Protein AF-A0A2N7P5N8-F1 (afdb_monomer_lite)

Radius of gyration: 23.16 Å; chains: 1; bounding box: 78×59×56 Å

Sequence (168 aa):
MKNISNNVLGTIALLTSLFSVHTFANVQIIGSESELSHYIAEHYQQSTQFYEGNLAKTDALYINGGTASKDDVTLAKSYIVKGNTVVIDLRQVPGDDAKIELSQSLIGLGNEAPVIVTGMYQGENIINAIVADVRDENGDVIYNSEANLDSIKLSLAYALDRLGFGGK

Foldseek 3Di:
DDDDDDDPPPPPPPPPPPPPPPPAAEAEEAFDDDPLNVLVCVVLVHYYDHDDPDHDQLYEYEYEPLGHDPVRLVVLLVCLVVFGKYKYACQNPPDQVRQQVSCCSRPVGRDSARMWIWGDAPRDIDIDRAFFLDADPVRHGDPDPVSRVVSSSVVVVVVCVRRCHSND

Secondary structure (DSSP, 8-state):
-----------------------PPPEEEES---HHHHHHHHHHT--EEE--S---TT-EEEEETTT--HHHHHHHHHHHHTT-EEEEE-TTSSSHHHHHHHHHHHHSS----SEEEEEEETTEEEEEEE----B-TTSPBP--HHHHHHHHHHHHHHHHHHTTTT--

Structure (mmCIF, N/CA/C/O backbone):
data_AF-A0A2N7P5N8-F1
#
_entry.id   AF-A0A2N7P5N8-F1
#
loop_
_atom_site.group_PDB
_atom_site.id
_atom_site.type_symbol
_atom_site.label_atom_id
_atom_site.label_alt_id
_atom_site.label_comp_id
_atom_site.label_asym_id
_atom_site.label_entity_id
_atom_site.label_seq_id
_atom_site.pdbx_PDB_ins_code
_atom_site.Cartn_x
_atom_site.Cartn_y
_atom_site.Cartn_z
_atom_site.occupancy
_atom_site.B_iso_or_equiv
_atom_site.auth_seq_id
_atom_site.auth_comp_id
_atom_site.auth_asym_id
_atom_site.auth_atom_id
_atom_site.pdbx_PDB_model_num
ATOM 1 N N . MET A 1 1 ? -63.028 -43.165 36.806 1.00 41.59 1 MET A N 1
ATOM 2 C CA . MET A 1 1 ? -62.268 -43.808 35.710 1.00 41.59 1 MET A CA 1
ATOM 3 C C . MET A 1 1 ? -61.399 -42.753 35.037 1.00 41.59 1 MET A C 1
ATOM 5 O O . MET A 1 1 ? -61.886 -41.656 34.806 1.00 41.59 1 MET A O 1
ATOM 9 N N . LYS A 1 2 ? -60.113 -43.066 34.829 1.00 37.78 2 LYS A N 1
ATOM 10 C CA . LYS A 1 2 ? -59.082 -42.244 34.164 1.00 37.78 2 LYS A CA 1
ATOM 11 C C . LYS A 1 2 ? -59.415 -41.985 32.687 1.00 37.78 2 LYS A C 1
ATOM 13 O O . LYS A 1 2 ? -59.836 -42.924 32.022 1.00 37.78 2 LYS A O 1
ATOM 18 N N . ASN A 1 3 ? -59.066 -40.798 32.182 1.00 31.02 3 ASN A N 1
ATOM 19 C CA . ASN A 1 3 ? -58.360 -40.619 30.898 1.00 31.02 3 ASN A CA 1
ATOM 20 C C . ASN A 1 3 ? -57.771 -39.189 30.857 1.00 31.02 3 ASN A C 1
ATOM 22 O O . ASN A 1 3 ? -58.524 -38.225 30.827 1.00 31.02 3 ASN A O 1
ATOM 26 N N . ILE A 1 4 ? -56.531 -38.979 31.312 1.00 42.81 4 ILE A N 1
ATOM 27 C CA . ILE A 1 4 ? -55.286 -38.863 30.519 1.00 42.81 4 ILE A CA 1
ATOM 28 C C . ILE A 1 4 ? -55.364 -37.798 29.405 1.00 42.81 4 ILE A C 1
ATOM 30 O O . ILE A 1 4 ? -55.988 -38.009 28.375 1.00 42.81 4 ILE A O 1
ATOM 34 N N . SER A 1 5 ? -54.714 -36.671 29.729 1.00 45.84 5 SER A N 1
ATOM 35 C CA . SER A 1 5 ? -53.990 -35.660 28.936 1.00 45.84 5 SER A CA 1
ATOM 36 C C . SER A 1 5 ? -54.242 -35.514 27.431 1.00 45.84 5 SER A C 1
ATOM 38 O O . SER A 1 5 ? -54.277 -36.490 26.697 1.00 45.84 5 SER A O 1
ATOM 40 N N . ASN A 1 6 ? -54.165 -34.268 26.949 1.00 39.09 6 ASN A N 1
ATOM 41 C CA . ASN A 1 6 ? -53.011 -33.851 26.144 1.00 39.09 6 ASN A CA 1
ATOM 42 C C . ASN A 1 6 ? -52.902 -32.322 26.094 1.00 39.09 6 ASN A C 1
ATOM 44 O O . ASN A 1 6 ? -53.693 -31.629 25.461 1.00 39.09 6 ASN A O 1
ATOM 48 N N . ASN A 1 7 ? -51.876 -31.824 26.785 1.00 49.16 7 ASN A N 1
ATOM 49 C CA . ASN A 1 7 ? -51.307 -30.505 26.573 1.00 49.16 7 ASN A CA 1
ATOM 50 C C . ASN A 1 7 ? -50.787 -30.448 25.136 1.00 49.16 7 ASN A C 1
ATOM 52 O O . ASN A 1 7 ? -49.840 -31.158 24.807 1.00 49.16 7 ASN A O 1
ATOM 56 N N . VAL A 1 8 ? -51.359 -29.592 24.298 1.00 39.69 8 VAL A N 1
ATOM 57 C CA . VAL A 1 8 ? -50.684 -29.157 23.075 1.00 39.69 8 VAL A CA 1
ATOM 58 C C . VAL A 1 8 ? -50.198 -27.742 23.344 1.00 39.69 8 VAL A C 1
ATOM 60 O O . VAL A 1 8 ? -50.857 -26.757 23.021 1.00 39.69 8 VAL A O 1
ATOM 63 N N . LEU A 1 9 ? -49.051 -27.655 24.024 1.00 42.69 9 LEU A N 1
ATOM 64 C CA . LEU A 1 9 ? -48.225 -26.454 23.995 1.00 42.69 9 LEU A CA 1
ATOM 65 C C . LEU A 1 9 ? -47.811 -26.250 22.534 1.00 42.69 9 LEU A C 1
ATOM 67 O O . LEU A 1 9 ? -46.962 -26.974 22.013 1.00 42.69 9 LEU A O 1
ATOM 71 N N . GLY A 1 10 ? -48.451 -25.290 21.869 1.00 41.34 10 GLY A N 1
ATOM 72 C CA . GLY A 1 10 ? -48.053 -24.827 20.548 1.00 41.34 10 GLY A CA 1
ATOM 73 C C . GLY A 1 10 ? -46.618 -24.320 20.611 1.00 41.34 10 GLY A C 1
ATOM 74 O O . GLY A 1 10 ? -46.351 -23.230 21.109 1.00 41.34 10 GLY A O 1
ATOM 75 N N . THR A 1 11 ? -45.683 -25.143 20.148 1.00 48.69 11 THR A N 1
ATOM 76 C CA . THR A 1 11 ? -44.280 -24.764 20.007 1.00 48.69 11 THR A CA 1
ATOM 77 C C . THR A 1 11 ? -44.182 -23.873 18.775 1.00 48.69 11 THR A C 1
ATOM 79 O O . THR A 1 11 ? -44.187 -24.359 17.647 1.00 48.69 11 THR A O 1
ATOM 82 N N . ILE A 1 12 ? -44.158 -22.556 18.979 1.00 56.59 12 ILE A N 1
ATOM 83 C CA . ILE A 1 12 ? -43.809 -21.597 17.929 1.00 56.59 12 ILE A CA 1
ATOM 84 C C . ILE A 1 12 ? -42.305 -21.749 17.696 1.00 56.59 12 ILE A C 1
ATOM 86 O O . ILE A 1 12 ? -41.491 -21.251 18.472 1.00 56.59 12 ILE A O 1
ATOM 90 N N . ALA A 1 13 ? -41.930 -22.481 16.650 1.00 56.34 13 ALA A N 1
ATOM 91 C CA . ALA A 1 13 ? -40.563 -22.494 16.157 1.00 56.34 13 ALA A CA 1
ATOM 92 C C . ALA A 1 13 ? -40.278 -21.126 15.513 1.00 56.34 13 ALA A C 1
ATOM 94 O O . ALA A 1 13 ? -40.673 -20.875 14.375 1.00 56.34 13 ALA A O 1
ATOM 95 N N . LEU A 1 14 ? -39.632 -20.219 16.254 1.00 48.62 14 LEU A N 1
ATOM 96 C CA . LEU A 1 14 ? -39.027 -19.027 15.664 1.00 48.62 14 LEU A CA 1
ATOM 97 C C . LEU A 1 14 ? -37.865 -19.485 14.782 1.00 48.62 14 LEU A C 1
ATOM 99 O O . LEU A 1 14 ? -36.776 -19.791 15.262 1.00 48.62 14 LEU A O 1
ATOM 103 N N . LEU A 1 15 ? -38.120 -19.542 13.479 1.00 48.84 15 LEU A N 1
ATOM 104 C CA . LEU A 1 15 ? -37.095 -19.678 12.459 1.00 48.84 15 LEU A CA 1
ATOM 105 C C . LEU A 1 15 ? -36.334 -18.344 12.414 1.00 48.84 15 LEU A C 1
ATOM 107 O O . LEU A 1 15 ? -36.690 -17.437 11.667 1.00 48.84 15 LEU A O 1
ATOM 111 N N . THR A 1 16 ? -35.327 -18.175 13.272 1.00 55.47 16 THR A N 1
ATOM 112 C CA . THR A 1 16 ? -34.386 -17.061 13.142 1.00 55.47 16 THR A CA 1
ATOM 113 C C . THR A 1 16 ? -33.549 -17.334 11.901 1.00 55.47 16 THR A C 1
ATOM 115 O O . THR A 1 16 ? -32.553 -18.055 11.958 1.00 55.47 16 THR A O 1
ATOM 118 N N . SER A 1 17 ? -33.988 -16.812 10.758 1.00 52.34 17 SER A N 1
ATOM 119 C CA . SER A 1 17 ? -33.146 -16.670 9.579 1.00 52.34 17 SER A CA 1
ATOM 120 C C . SER A 1 17 ? -31.901 -15.902 10.009 1.00 52.34 17 SER A C 1
ATOM 122 O O . SER A 1 17 ? -31.977 -14.713 10.323 1.00 52.34 17 SER A O 1
ATOM 124 N N . LEU A 1 18 ? -30.773 -16.610 10.095 1.00 52.50 18 LEU A N 1
ATOM 125 C CA . LEU A 1 18 ? -29.448 -16.023 10.221 1.00 52.50 18 LEU A CA 1
ATOM 126 C C . LEU A 1 18 ? -29.236 -15.184 8.961 1.00 52.50 18 LEU A C 1
ATOM 128 O O . LEU A 1 18 ? -28.764 -15.679 7.944 1.00 52.50 18 LEU A O 1
ATOM 132 N N . PHE A 1 19 ? -29.657 -13.922 9.001 1.00 48.06 19 PHE A N 1
ATOM 133 C CA . PHE A 1 19 ? -29.132 -12.935 8.082 1.00 48.06 19 PHE A CA 1
ATOM 134 C C . PHE A 1 19 ? -27.662 -12.815 8.449 1.00 48.06 19 PHE A C 1
ATOM 136 O O . PHE A 1 19 ? -27.317 -12.219 9.470 1.00 48.06 19 PHE A O 1
ATOM 143 N N . SER A 1 20 ? -26.804 -13.462 7.665 1.00 49.91 20 SER A N 1
ATOM 144 C CA . SER A 1 20 ? -25.386 -13.152 7.628 1.00 49.91 20 SER A CA 1
ATOM 145 C C . SER A 1 20 ? -25.303 -11.648 7.397 1.00 49.91 20 SER A C 1
ATOM 147 O O . SER A 1 20 ? -25.598 -11.168 6.303 1.00 49.91 20 SER A O 1
ATOM 149 N N . VAL A 1 21 ? -25.015 -10.876 8.444 1.00 46.56 21 VAL A N 1
ATOM 150 C CA . VAL A 1 21 ? -24.713 -9.458 8.284 1.00 46.56 21 VAL A CA 1
ATOM 151 C C . VAL A 1 21 ? -23.367 -9.439 7.578 1.00 46.56 21 VAL A C 1
ATOM 153 O O . VAL A 1 21 ? -22.324 -9.533 8.218 1.00 46.56 21 VAL A O 1
ATOM 156 N N . HIS A 1 22 ? -23.391 -9.420 6.247 1.00 47.38 22 HIS A N 1
ATOM 157 C CA . HIS A 1 22 ? -22.217 -9.113 5.452 1.00 47.38 22 HIS A CA 1
ATOM 158 C C . HIS A 1 22 ? -21.896 -7.650 5.754 1.00 47.38 22 HIS A C 1
ATOM 160 O O . HIS A 1 22 ? -22.484 -6.738 5.178 1.00 47.38 22 HIS A O 1
ATOM 166 N N . THR A 1 23 ? -21.050 -7.407 6.755 1.00 56.09 23 THR A N 1
ATOM 167 C CA . THR A 1 23 ? -20.473 -6.082 6.953 1.00 56.09 23 THR A CA 1
ATOM 168 C C . THR A 1 23 ? -19.584 -5.828 5.744 1.00 56.09 23 THR A C 1
ATOM 170 O O . THR A 1 23 ? -18.517 -6.431 5.635 1.00 56.09 23 THR A O 1
ATOM 173 N N . PHE A 1 24 ? -20.064 -5.013 4.807 1.00 65.31 24 PHE A N 1
ATOM 174 C CA . PHE A 1 24 ? -19.276 -4.582 3.657 1.00 65.31 24 PHE A CA 1
ATOM 175 C C . PHE A 1 24 ? -18.046 -3.825 4.165 1.00 65.31 24 PHE A C 1
ATOM 177 O O . PHE A 1 24 ? -18.157 -2.954 5.029 1.00 65.31 24 PHE A O 1
ATOM 184 N N . ALA A 1 25 ? -16.878 -4.215 3.674 1.00 81.44 25 ALA A N 1
ATOM 185 C CA . ALA A 1 25 ? -15.601 -3.598 3.983 1.00 81.44 25 ALA A CA 1
ATOM 186 C C . ALA A 1 25 ? -15.322 -2.530 2.929 1.00 81.44 25 ALA A C 1
ATOM 188 O O . ALA A 1 25 ? -15.299 -2.845 1.752 1.00 81.44 25 ALA A O 1
ATOM 189 N N . ASN A 1 26 ? -15.074 -1.280 3.295 1.00 91.19 26 ASN A N 1
ATOM 190 C CA . ASN A 1 26 ? -14.711 -0.278 2.292 1.00 91.19 26 ASN A CA 1
ATOM 191 C C . ASN A 1 26 ? -13.202 -0.259 2.038 1.00 91.19 26 ASN A C 1
ATOM 193 O O . ASN A 1 26 ? -12.399 -0.542 2.930 1.00 91.19 26 ASN A O 1
ATOM 197 N N . VAL A 1 27 ? -12.818 0.146 0.827 1.00 95.62 27 VAL A N 1
ATOM 198 C CA . VAL A 1 27 ? -11.458 0.607 0.535 1.00 95.62 27 VAL A CA 1
ATOM 199 C C . VAL A 1 27 ? -11.458 2.125 0.679 1.00 95.62 27 VAL A C 1
ATOM 201 O O . VAL A 1 27 ? -11.992 2.837 -0.173 1.00 95.62 27 VAL A O 1
ATOM 204 N N . GLN A 1 28 ? -10.898 2.629 1.777 1.00 97.25 28 GLN A N 1
ATOM 205 C CA . GLN A 1 28 ? -10.800 4.067 2.019 1.00 97.25 28 GLN A CA 1
ATOM 206 C C . GLN A 1 28 ? -9.501 4.624 1.444 1.00 97.25 28 GLN A C 1
ATOM 208 O O . GLN A 1 28 ? -8.427 4.132 1.770 1.00 97.25 28 GLN A O 1
ATOM 213 N N . ILE A 1 29 ? -9.589 5.651 0.607 1.00 97.94 29 ILE A N 1
ATOM 214 C CA . ILE A 1 29 ? -8.464 6.183 -0.164 1.00 97.94 29 ILE A CA 1
ATOM 215 C C . ILE A 1 29 ? -7.936 7.473 0.453 1.00 97.94 29 ILE A C 1
ATOM 217 O O . ILE A 1 29 ? -8.687 8.403 0.746 1.00 97.94 29 ILE A O 1
ATOM 221 N N . ILE A 1 30 ? -6.615 7.535 0.572 1.00 97.12 30 ILE A N 1
ATOM 222 C CA . ILE A 1 30 ? -5.834 8.732 0.855 1.00 97.12 30 ILE A CA 1
ATOM 223 C C . ILE A 1 30 ? -4.908 9.012 -0.337 1.00 97.12 30 ILE A C 1
ATOM 225 O O . ILE A 1 30 ? -4.247 8.107 -0.855 1.00 97.12 30 ILE A O 1
ATOM 229 N N . GLY A 1 31 ? -4.837 10.277 -0.756 1.00 94.25 31 GLY A N 1
ATOM 230 C CA . GLY A 1 31 ? -4.222 10.666 -2.024 1.00 94.25 31 GLY A CA 1
ATOM 231 C C . GLY A 1 31 ? -5.195 10.457 -3.187 1.00 94.25 31 GLY A C 1
ATOM 232 O O . GLY A 1 31 ? -6.381 10.752 -3.065 1.00 94.25 31 GLY A O 1
ATOM 233 N N . SER A 1 32 ? -4.696 9.965 -4.319 1.00 94.75 32 SER A N 1
ATOM 234 C CA . SER A 1 32 ? -5.503 9.654 -5.505 1.00 94.75 32 SER A CA 1
ATOM 235 C C . SER A 1 32 ? -5.768 8.158 -5.674 1.00 94.75 32 SER A C 1
ATOM 237 O O . SER A 1 32 ? -4.980 7.312 -5.241 1.00 94.75 32 SER A O 1
ATOM 239 N N . GLU A 1 33 ? -6.872 7.836 -6.346 1.00 95.81 33 GLU A N 1
ATOM 240 C CA . GLU A 1 33 ? -7.143 6.486 -6.845 1.00 95.81 33 GLU A CA 1
ATOM 241 C C . GLU A 1 33 ? -6.055 6.014 -7.822 1.00 95.81 33 GLU A C 1
ATOM 243 O O . GLU A 1 33 ? -5.347 6.809 -8.445 1.00 95.81 33 GLU A O 1
ATOM 248 N N . SER A 1 34 ? -5.916 4.698 -7.954 1.00 95.50 34 SER A N 1
ATOM 249 C CA . SER A 1 34 ? -5.062 4.060 -8.953 1.00 95.50 34 SER A CA 1
ATOM 250 C C . SER A 1 34 ? -5.710 2.783 -9.485 1.00 95.50 34 SER A C 1
ATOM 252 O O . SER A 1 34 ? -6.727 2.307 -8.974 1.00 95.50 34 SER A O 1
ATOM 254 N N . GLU A 1 35 ? -5.073 2.158 -10.473 1.00 96.31 35 GLU A N 1
ATOM 255 C CA . GLU A 1 35 ? -5.486 0.846 -10.974 1.00 96.31 35 GLU A CA 1
ATOM 256 C C . GLU A 1 35 ? -5.527 -0.215 -9.864 1.00 96.31 35 GLU A C 1
ATOM 258 O O . GLU A 1 35 ? -6.311 -1.158 -9.953 1.00 96.31 35 GLU A O 1
ATOM 263 N N . LEU A 1 36 ? -4.718 -0.073 -8.806 1.00 97.12 36 LEU A N 1
ATOM 264 C CA . LEU A 1 36 ? -4.728 -1.000 -7.676 1.00 97.12 36 LEU A CA 1
ATOM 265 C C . LEU A 1 36 ? -5.894 -0.757 -6.721 1.00 97.12 36 LEU A C 1
ATOM 267 O O . LEU A 1 36 ? -6.477 -1.733 -6.256 1.00 97.12 36 LEU A O 1
ATOM 271 N N . SER A 1 37 ? -6.272 0.495 -6.438 1.00 96.44 37 SER A N 1
ATOM 272 C CA . SER A 1 37 ? -7.445 0.751 -5.587 1.00 96.44 37 SER A CA 1
ATOM 273 C C . SER A 1 37 ? -8.729 0.264 -6.257 1.00 96.44 37 SER A C 1
ATOM 275 O O . SER A 1 37 ? -9.556 -0.366 -5.598 1.00 96.44 37 SER A O 1
ATOM 277 N N . HIS A 1 38 ? -8.859 0.471 -7.573 1.00 96.25 38 HIS A N 1
ATOM 278 C CA . HIS A 1 38 ? -9.971 -0.077 -8.354 1.00 96.25 38 HIS A CA 1
ATOM 279 C C . HIS A 1 38 ? -9.946 -1.604 -8.383 1.00 96.25 38 HIS A C 1
ATOM 281 O O . HIS A 1 38 ? -10.964 -2.232 -8.108 1.00 96.25 38 HIS A O 1
ATOM 287 N N . TYR A 1 39 ? -8.777 -2.210 -8.616 1.00 96.88 39 TYR A N 1
ATOM 288 C CA . TYR A 1 39 ? -8.639 -3.663 -8.589 1.00 96.88 39 TYR A CA 1
ATOM 289 C C . TYR A 1 39 ? -9.069 -4.274 -7.250 1.00 96.88 39 TYR A C 1
ATOM 291 O O . TYR A 1 39 ? -9.801 -5.257 -7.252 1.00 96.88 39 TYR A O 1
ATOM 299 N N . ILE A 1 40 ? -8.646 -3.713 -6.108 1.00 96.38 40 ILE A N 1
ATOM 300 C CA . ILE A 1 40 ? -9.051 -4.226 -4.788 1.00 96.38 40 ILE A CA 1
ATOM 301 C C . ILE A 1 40 ? -10.577 -4.165 -4.655 1.00 96.38 40 ILE A C 1
ATOM 303 O O . ILE A 1 40 ? -11.207 -5.153 -4.281 1.00 96.38 40 ILE A O 1
ATOM 307 N N . ALA A 1 41 ? -11.178 -3.022 -4.978 1.00 94.75 41 ALA A N 1
ATOM 308 C CA . ALA A 1 41 ? -12.620 -2.839 -4.880 1.00 94.75 41 ALA A CA 1
ATOM 309 C C . ALA A 1 41 ? -13.395 -3.835 -5.759 1.00 94.75 41 ALA A C 1
ATOM 311 O O . ALA A 1 41 ? -14.303 -4.509 -5.274 1.00 94.75 41 ALA A O 1
ATOM 312 N N . GLU A 1 42 ? -12.983 -4.005 -7.016 1.00 95.31 42 GLU A N 1
ATOM 313 C CA . GLU A 1 42 ? -13.592 -4.961 -7.944 1.00 95.31 42 GLU A CA 1
ATOM 314 C C . GLU A 1 42 ? -13.398 -6.415 -7.492 1.00 95.31 42 GLU A C 1
ATOM 316 O O . GLU A 1 42 ? -14.365 -7.177 -7.434 1.00 95.31 42 GLU A O 1
ATOM 321 N N . HIS A 1 43 ? -12.170 -6.798 -7.127 1.00 94.81 43 HIS A N 1
ATOM 322 C CA . HIS A 1 43 ? -11.823 -8.168 -6.739 1.00 94.81 43 HIS A CA 1
ATOM 323 C C . HIS A 1 43 ? -12.612 -8.639 -5.512 1.00 94.81 43 HIS A C 1
ATOM 325 O O . HIS A 1 43 ? -13.041 -9.792 -5.452 1.00 94.81 43 HIS A O 1
ATOM 331 N N . TYR A 1 44 ? -12.821 -7.745 -4.543 1.00 93.81 44 TYR A N 1
ATOM 332 C CA . TYR A 1 44 ? -13.509 -8.054 -3.290 1.00 93.81 44 TYR A CA 1
ATOM 333 C C . TYR A 1 44 ? -14.982 -7.630 -3.266 1.00 93.81 44 TYR A C 1
ATOM 335 O O . TYR A 1 44 ? -15.633 -7.812 -2.238 1.00 93.81 44 TYR A O 1
ATOM 343 N N . GLN A 1 45 ? -15.516 -7.091 -4.370 1.00 92.81 45 GLN A N 1
ATOM 344 C CA . GLN A 1 45 ? -16.882 -6.552 -4.463 1.00 92.81 45 GLN A CA 1
ATOM 345 C C . GLN A 1 45 ? -17.185 -5.520 -3.364 1.00 92.81 45 GLN A C 1
ATOM 347 O O . GLN A 1 45 ? -18.234 -5.551 -2.719 1.00 92.81 45 GLN A O 1
ATOM 352 N N . GLN A 1 46 ? -16.231 -4.624 -3.132 1.00 91.31 46 GLN A N 1
ATOM 353 C CA . GLN A 1 46 ? -16.299 -3.561 -2.136 1.00 91.31 46 GLN A CA 1
ATOM 354 C C . GLN A 1 46 ? -16.368 -2.188 -2.811 1.00 91.31 46 GLN A C 1
ATOM 356 O O . GLN A 1 46 ? -15.958 -2.031 -3.959 1.00 91.31 46 GLN A O 1
ATOM 361 N N . SER A 1 47 ? -16.851 -1.172 -2.098 1.00 91.62 47 SER A N 1
ATOM 362 C CA . SER A 1 47 ? -16.811 0.219 -2.566 1.00 91.62 47 SER A CA 1
ATOM 363 C C . SER A 1 47 ? -15.471 0.893 -2.274 1.00 91.62 47 SER A C 1
ATOM 365 O O . SER A 1 47 ? -14.862 0.671 -1.222 1.00 91.62 47 SER A O 1
ATOM 367 N N . THR A 1 48 ? -15.051 1.775 -3.185 1.00 93.88 48 THR A N 1
ATOM 368 C CA . THR A 1 48 ? -14.045 2.800 -2.901 1.00 93.88 48 THR A CA 1
ATOM 369 C C . THR A 1 48 ? -14.713 4.062 -2.367 1.00 93.88 48 THR A C 1
ATOM 371 O O . THR A 1 48 ? -15.795 4.448 -2.811 1.00 93.88 48 THR A O 1
ATOM 374 N N . GLN A 1 49 ? -14.068 4.717 -1.407 1.00 95.00 49 GLN A N 1
ATOM 375 C CA . GLN A 1 49 ? -14.432 6.065 -0.973 1.00 95.00 49 GLN A CA 1
ATOM 376 C C . GLN A 1 49 ? -13.185 6.807 -0.504 1.00 95.00 49 GLN A C 1
ATOM 378 O O . GLN A 1 49 ? -12.245 6.183 -0.016 1.00 95.00 49 GLN A O 1
ATOM 383 N N . PHE A 1 50 ? -13.159 8.132 -0.618 1.00 96.56 50 PHE A N 1
ATOM 384 C CA . PHE A 1 50 ? -12.098 8.910 0.019 1.00 96.56 50 PHE A CA 1
ATOM 385 C C . PHE A 1 50 ? -12.229 8.839 1.541 1.00 96.56 50 PHE A C 1
ATOM 387 O O . PHE A 1 50 ? -13.322 8.688 2.079 1.00 96.56 50 PHE A O 1
ATOM 394 N N . TYR A 1 51 ? -11.102 8.911 2.240 1.00 96.50 51 TYR A N 1
ATOM 395 C CA . TYR A 1 51 ? -11.081 8.861 3.695 1.00 96.50 51 TYR A CA 1
ATOM 396 C C . TYR A 1 51 ? -11.760 10.099 4.310 1.00 96.50 51 TYR A C 1
ATOM 398 O O . TYR A 1 51 ? -11.330 11.229 4.083 1.00 96.50 51 TYR A O 1
ATOM 406 N N . GLU A 1 52 ? -12.777 9.881 5.150 1.00 91.50 52 GLU A N 1
ATOM 407 C CA . GLU A 1 52 ? -13.584 10.954 5.767 1.00 91.50 52 GLU A CA 1
ATOM 408 C C . GLU A 1 52 ? -13.361 11.114 7.285 1.00 91.50 52 GLU A C 1
ATOM 410 O O . GLU A 1 52 ? -14.109 11.814 7.965 1.00 91.50 52 GLU A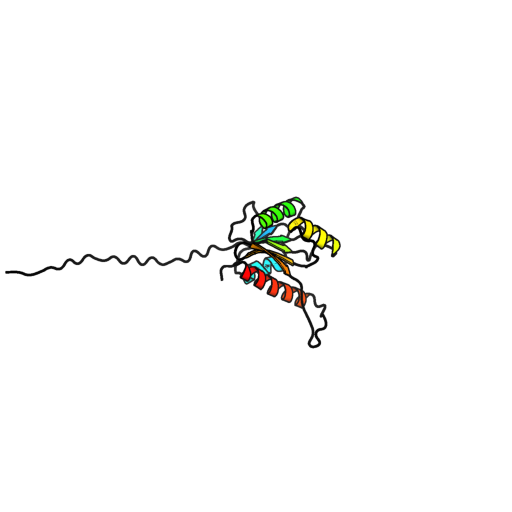 O 1
ATOM 415 N N . GLY A 1 53 ? -12.324 10.483 7.851 1.00 91.69 53 GLY A N 1
ATOM 416 C CA . GLY A 1 53 ? -11.946 10.677 9.261 1.00 91.69 53 GLY A CA 1
ATOM 417 C C . GLY A 1 53 ? -12.096 9.457 10.169 1.00 91.69 53 GLY A C 1
ATOM 418 O O . GLY A 1 53 ? -11.664 9.519 11.321 1.00 91.69 53 GLY A O 1
ATOM 419 N N . ASN A 1 54 ? -12.648 8.345 9.680 1.00 90.44 54 ASN A N 1
ATOM 420 C CA . ASN A 1 54 ? -12.757 7.107 10.448 1.00 90.44 54 ASN A CA 1
ATOM 421 C C . ASN A 1 54 ? -12.585 5.874 9.558 1.00 90.44 54 ASN A C 1
ATOM 423 O O . ASN A 1 54 ? -13.258 5.760 8.540 1.00 90.44 54 ASN A O 1
ATOM 427 N N . LEU A 1 55 ? -11.754 4.927 9.993 1.00 93.38 55 LEU A N 1
ATOM 428 C CA . LEU A 1 55 ? -11.544 3.642 9.329 1.00 93.38 55 LEU A CA 1
ATOM 429 C C . LEU A 1 55 ? -12.152 2.522 10.178 1.00 93.38 55 LEU A C 1
ATOM 431 O O . LEU A 1 55 ? -11.694 2.277 11.300 1.00 93.38 55 LEU A O 1
ATOM 435 N N . ALA A 1 56 ? -13.178 1.836 9.666 1.00 91.31 56 ALA A N 1
ATOM 436 C CA . ALA A 1 56 ? -13.736 0.694 10.379 1.00 91.31 56 ALA A CA 1
ATOM 437 C C . ALA A 1 56 ? -12.712 -0.450 10.443 1.00 91.31 56 ALA A C 1
ATOM 439 O O . ALA A 1 56 ? -11.823 -0.567 9.606 1.00 91.31 56 ALA A O 1
ATOM 440 N N . LYS A 1 57 ? -12.839 -1.339 11.435 1.00 86.50 57 LYS A N 1
ATOM 441 C CA . LYS A 1 57 ? -11.900 -2.464 11.607 1.00 86.50 57 LYS A CA 1
ATOM 442 C C . LYS A 1 57 ? -11.868 -3.408 10.396 1.00 86.50 57 LYS A C 1
ATOM 444 O O . LYS A 1 57 ? -10.854 -4.050 10.156 1.00 86.50 57 LYS A O 1
ATOM 449 N N . THR A 1 58 ? -12.986 -3.513 9.687 1.00 89.00 58 THR A N 1
ATOM 450 C CA . THR A 1 58 ? -13.147 -4.333 8.482 1.00 89.00 58 THR A CA 1
ATOM 451 C C . THR A 1 58 ? -12.669 -3.633 7.215 1.00 89.00 58 THR A C 1
ATOM 453 O O . THR A 1 58 ? -12.471 -4.308 6.213 1.00 89.00 58 THR A O 1
ATOM 456 N N . ASP A 1 59 ? -12.490 -2.311 7.246 1.00 93.81 59 ASP A N 1
ATOM 457 C CA . ASP A 1 59 ? -12.051 -1.536 6.089 1.00 93.81 59 ASP A CA 1
ATOM 458 C C . ASP A 1 59 ? -10.546 -1.709 5.852 1.00 93.81 59 ASP A C 1
ATOM 460 O O . ASP A 1 59 ? -9.767 -1.968 6.776 1.00 93.81 59 ASP A O 1
ATOM 464 N N . ALA A 1 60 ? -10.130 -1.491 4.607 1.00 96.75 60 ALA A N 1
ATOM 465 C CA . ALA A 1 60 ? -8.732 -1.297 4.256 1.00 96.75 60 ALA A CA 1
ATOM 466 C C . ALA A 1 60 ? -8.481 0.181 3.965 1.00 96.75 60 ALA A C 1
ATOM 468 O O . ALA A 1 60 ? -9.274 0.838 3.289 1.00 96.75 60 ALA A O 1
ATOM 469 N N . LEU A 1 61 ? -7.353 0.696 4.446 1.00 98.25 61 LEU A N 1
ATOM 470 C CA . LEU A 1 61 ? -6.851 1.996 4.028 1.00 98.25 61 LEU A CA 1
ATOM 471 C C . LEU A 1 61 ? -5.931 1.808 2.828 1.00 98.25 61 LEU A C 1
ATOM 473 O O . LEU A 1 61 ? -4.966 1.057 2.897 1.00 98.25 61 LEU A O 1
ATOM 477 N N . TYR A 1 62 ? -6.194 2.514 1.747 1.00 98.56 62 TYR A N 1
ATOM 478 C CA . TYR A 1 62 ? -5.325 2.598 0.590 1.00 98.56 62 TYR A CA 1
ATOM 479 C C . TYR A 1 62 ? -4.677 3.986 0.567 1.00 98.56 62 TYR A C 1
ATOM 481 O O . TYR A 1 62 ? -5.378 4.996 0.589 1.00 98.56 62 TYR A O 1
ATOM 489 N N . ILE A 1 63 ? -3.347 4.054 0.525 1.00 98.56 63 ILE A N 1
ATOM 490 C CA . ILE A 1 63 ? -2.597 5.306 0.384 1.00 98.56 63 ILE A CA 1
ATOM 491 C C . ILE A 1 63 ? -1.780 5.285 -0.906 1.00 98.56 63 ILE A C 1
ATOM 493 O O . ILE A 1 63 ? -0.924 4.423 -1.101 1.00 98.56 63 ILE A O 1
ATOM 497 N N . ASN A 1 64 ? -2.013 6.273 -1.770 1.00 98.12 64 ASN A N 1
ATOM 498 C CA . ASN A 1 64 ? -1.166 6.523 -2.932 1.00 98.12 64 ASN A CA 1
ATOM 499 C C . ASN A 1 64 ? 0.001 7.437 -2.535 1.00 98.12 64 ASN A C 1
ATOM 501 O O . ASN A 1 64 ? -0.158 8.651 -2.409 1.00 98.12 64 ASN A O 1
ATOM 505 N N . GLY A 1 65 ? 1.189 6.858 -2.373 1.00 97.19 65 GLY A N 1
ATOM 506 C CA . GLY A 1 65 ? 2.389 7.566 -1.931 1.00 97.19 65 GLY A CA 1
ATOM 507 C C . GLY A 1 65 ? 2.886 8.647 -2.895 1.00 97.19 65 GLY A C 1
ATOM 508 O O . GLY A 1 65 ? 3.567 9.570 -2.460 1.00 97.19 65 GLY A O 1
ATOM 509 N N . GLY A 1 66 ? 2.531 8.576 -4.183 1.00 96.38 66 GLY A N 1
ATOM 510 C CA . GLY A 1 66 ? 2.903 9.595 -5.172 1.00 96.38 66 GLY A CA 1
ATOM 511 C C . GLY A 1 66 ? 2.074 10.879 -5.079 1.00 96.38 66 GLY A C 1
ATOM 512 O O . GLY A 1 66 ? 2.477 11.911 -5.610 1.00 96.38 66 GLY A O 1
ATOM 513 N N . THR A 1 67 ? 0.921 10.827 -4.406 1.00 97.19 67 THR A N 1
ATOM 514 C CA . THR A 1 67 ? -0.026 11.955 -4.315 1.00 97.19 67 THR A CA 1
ATOM 515 C C . THR A 1 67 ? -0.433 12.317 -2.889 1.00 97.19 67 THR A C 1
ATOM 517 O O . THR A 1 67 ? -1.009 13.382 -2.678 1.00 97.19 67 THR A O 1
ATOM 520 N N . ALA A 1 68 ? -0.120 11.471 -1.907 1.00 96.56 68 ALA A N 1
ATOM 521 C CA . ALA A 1 68 ? -0.369 11.734 -0.499 1.00 96.56 68 ALA A CA 1
ATOM 522 C C . ALA A 1 68 ? 0.467 12.914 0.025 1.00 96.56 68 ALA A C 1
ATOM 524 O O . ALA A 1 68 ? 1.649 13.072 -0.287 1.00 96.56 68 ALA A O 1
ATOM 525 N N . SER A 1 69 ? -0.148 13.731 0.877 1.00 96.56 69 SER A N 1
ATOM 526 C CA . SE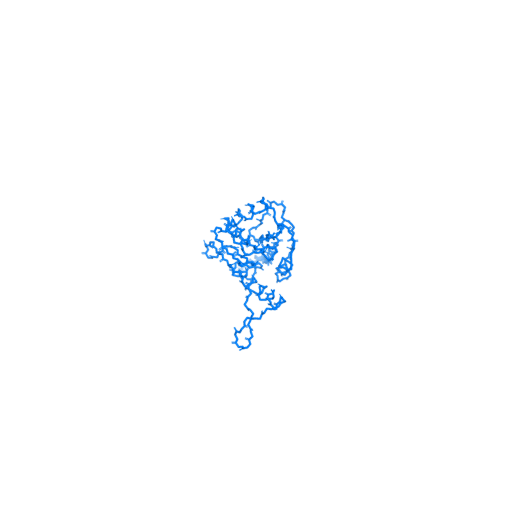R A 1 69 ? 0.538 14.779 1.632 1.00 96.56 69 SER A CA 1
ATOM 527 C C . SER A 1 69 ? 1.343 14.211 2.816 1.00 96.56 69 SER A C 1
ATOM 529 O O . SER A 1 69 ? 1.284 13.030 3.153 1.00 96.56 69 SER A O 1
ATOM 531 N N . LYS A 1 70 ? 2.101 15.061 3.517 1.00 95.62 70 LYS A N 1
ATOM 532 C CA . LYS A 1 70 ? 2.803 14.645 4.749 1.00 95.62 70 LYS A CA 1
ATOM 533 C C . LYS A 1 70 ? 1.843 14.289 5.891 1.00 95.62 70 LYS A C 1
ATOM 535 O O . LYS A 1 70 ? 2.141 13.397 6.691 1.00 95.62 70 LYS A O 1
ATOM 540 N N . ASP A 1 71 ? 0.702 14.969 5.962 1.00 96.81 71 ASP A N 1
ATOM 541 C CA . ASP A 1 71 ? -0.323 14.707 6.976 1.00 96.81 71 ASP A CA 1
ATOM 542 C C . ASP A 1 71 ? -1.006 13.363 6.704 1.00 96.81 71 ASP A C 1
ATOM 544 O O . ASP A 1 71 ? -1.183 12.562 7.621 1.00 96.81 71 ASP A O 1
ATOM 548 N N . ASP A 1 72 ? -1.261 13.061 5.431 1.00 97.31 72 ASP A N 1
ATOM 549 C CA . ASP A 1 72 ? -1.756 11.767 4.955 1.00 97.31 72 ASP A CA 1
ATOM 550 C C . ASP A 1 72 ? -0.826 10.609 5.330 1.00 97.31 72 ASP A C 1
ATOM 552 O O . ASP A 1 72 ? -1.266 9.577 5.839 1.00 97.31 72 ASP A O 1
ATOM 556 N N . VAL A 1 73 ? 0.483 10.792 5.141 1.00 96.94 73 VAL A N 1
ATOM 557 C CA . VAL A 1 73 ? 1.505 9.815 5.545 1.00 96.94 73 VAL A CA 1
ATOM 558 C C . VAL A 1 73 ? 1.491 9.599 7.061 1.00 96.94 73 VAL A C 1
ATOM 560 O O . VAL A 1 73 ? 1.542 8.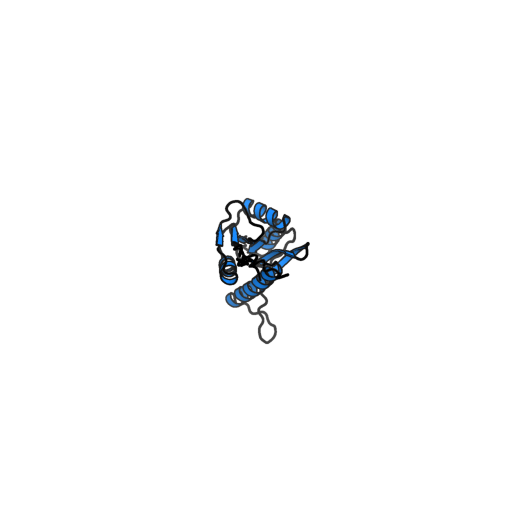462 7.536 1.00 96.94 73 VAL A O 1
ATOM 563 N N . THR A 1 74 ? 1.367 10.676 7.839 1.00 97.12 74 THR A N 1
ATOM 564 C CA . THR A 1 74 ? 1.276 10.605 9.307 1.00 97.12 74 THR A CA 1
ATOM 565 C C . THR A 1 74 ? 0.010 9.869 9.755 1.00 97.12 74 THR A C 1
ATOM 567 O O . THR A 1 74 ? 0.049 9.042 10.672 1.00 97.12 74 THR A O 1
ATOM 570 N N . LEU A 1 75 ? -1.110 10.124 9.082 1.00 97.25 75 LEU A N 1
ATOM 571 C CA . LEU A 1 75 ? -2.382 9.462 9.326 1.00 97.25 75 LEU A CA 1
ATOM 572 C C . LEU A 1 75 ? -2.310 7.964 9.006 1.00 97.25 75 LEU A C 1
ATOM 574 O O . LEU A 1 75 ? -2.666 7.148 9.860 1.00 97.25 75 LEU A O 1
ATOM 578 N N . ALA A 1 76 ? -1.800 7.595 7.829 1.00 97.81 76 ALA A N 1
ATOM 579 C CA . ALA A 1 76 ? -1.622 6.201 7.432 1.00 97.81 76 ALA A CA 1
ATOM 580 C C . ALA A 1 76 ? -0.722 5.450 8.420 1.00 97.81 76 ALA A C 1
ATOM 582 O O . ALA A 1 76 ? -1.096 4.379 8.897 1.00 97.81 76 ALA A O 1
ATOM 583 N N . LYS A 1 77 ? 0.394 6.057 8.846 1.00 97.88 77 LYS A N 1
ATOM 584 C CA . LYS A 1 77 ? 1.255 5.511 9.906 1.00 97.88 77 LYS A CA 1
ATOM 585 C C . LYS A 1 77 ? 0.489 5.210 11.193 1.00 97.88 77 LYS A C 1
ATOM 587 O O . LYS A 1 77 ? 0.716 4.174 11.815 1.00 97.88 77 LYS A O 1
ATOM 592 N N . SER A 1 78 ? -0.436 6.081 11.598 1.00 97.12 78 SER A N 1
ATOM 593 C CA . SER A 1 78 ? -1.245 5.844 12.799 1.00 97.12 78 SER A CA 1
ATOM 594 C C . SER A 1 78 ? -2.124 4.592 12.680 1.00 97.12 78 SER A C 1
ATOM 596 O O . SER A 1 78 ? -2.307 3.884 13.669 1.00 97.12 78 SER A O 1
ATOM 598 N N . TYR A 1 79 ? -2.631 4.291 11.481 1.00 97.50 79 TYR A N 1
ATOM 599 C CA . TYR A 1 79 ? -3.428 3.095 11.206 1.00 97.50 79 TYR A CA 1
ATOM 600 C C . TYR A 1 79 ? -2.570 1.833 11.098 1.00 97.50 79 TYR A C 1
ATOM 602 O O . TYR A 1 79 ? -2.961 0.794 11.627 1.00 97.50 79 TYR A O 1
ATOM 610 N N . ILE A 1 80 ? -1.364 1.945 10.536 1.00 97.00 80 ILE A N 1
ATOM 611 C CA . ILE A 1 80 ? -0.365 0.867 10.543 1.00 97.00 80 ILE A CA 1
ATOM 612 C C . ILE A 1 80 ? -0.041 0.463 11.990 1.00 97.00 80 ILE A C 1
ATOM 614 O O . ILE A 1 80 ? -0.116 -0.711 12.341 1.00 97.00 80 ILE A O 1
ATOM 618 N N . VAL A 1 81 ? 0.241 1.433 12.870 1.00 95.88 81 VAL A N 1
ATOM 619 C CA . VAL A 1 81 ? 0.555 1.171 14.291 1.00 95.88 81 VAL A CA 1
ATOM 620 C C . VAL A 1 81 ? -0.618 0.523 15.037 1.00 95.88 81 VAL A C 1
ATOM 622 O O . VAL A 1 81 ? -0.401 -0.314 15.913 1.00 95.88 81 VAL A O 1
ATOM 625 N N . LYS A 1 82 ? -1.861 0.875 14.687 1.00 95.19 82 LYS A N 1
ATOM 626 C CA . LYS A 1 82 ? -3.081 0.274 15.256 1.00 95.19 82 LYS A CA 1
ATOM 627 C C . LYS A 1 82 ? -3.371 -1.140 14.734 1.00 95.19 82 LYS A C 1
ATOM 629 O O . LYS A 1 82 ? -4.285 -1.784 15.244 1.00 95.19 82 LYS A O 1
ATOM 634 N N . GLY A 1 83 ? -2.613 -1.619 13.746 1.00 95.56 83 GLY A N 1
ATOM 635 C CA . GLY A 1 83 ? -2.800 -2.929 13.126 1.00 95.56 83 GLY A CA 1
ATOM 636 C C . GLY A 1 83 ? -3.967 -2.995 12.142 1.00 95.56 83 GLY A C 1
ATOM 637 O O . GLY A 1 83 ? -4.484 -4.076 11.860 1.00 95.56 83 GLY A O 1
ATOM 638 N N . ASN A 1 84 ? -4.409 -1.851 11.618 1.00 96.19 84 ASN A N 1
ATOM 639 C CA . ASN A 1 84 ? -5.364 -1.833 10.517 1.00 96.19 84 ASN A CA 1
ATOM 640 C C . ASN A 1 84 ? -4.707 -2.344 9.227 1.00 96.19 84 ASN A C 1
ATOM 642 O O . ASN A 1 84 ? -3.494 -2.228 9.037 1.00 96.19 84 ASN A O 1
ATOM 646 N N . THR A 1 85 ? -5.530 -2.869 8.320 1.00 97.38 85 THR A N 1
ATOM 647 C CA . THR A 1 85 ? -5.080 -3.214 6.972 1.00 97.38 85 THR A CA 1
ATOM 648 C C . THR A 1 85 ? -4.779 -1.934 6.200 1.00 97.38 85 THR A C 1
ATOM 650 O O . THR A 1 85 ? -5.678 -1.119 5.983 1.00 97.38 85 THR A O 1
ATOM 653 N N . VAL A 1 86 ? -3.523 -1.750 5.791 1.00 98.31 86 VAL A N 1
ATOM 654 C CA . VAL A 1 86 ? -3.084 -0.593 5.000 1.00 98.31 86 VAL A CA 1
ATOM 655 C C . VAL A 1 86 ? -2.341 -1.072 3.760 1.00 98.31 86 VAL A C 1
ATOM 657 O O . VAL A 1 86 ? -1.370 -1.818 3.863 1.00 98.31 86 VAL A O 1
ATOM 660 N N . VAL A 1 87 ? -2.793 -0.634 2.589 1.00 98.62 87 VAL A N 1
ATOM 661 C CA . VAL A 1 87 ? -2.137 -0.828 1.295 1.00 98.62 87 VAL A CA 1
ATOM 662 C C . VAL A 1 87 ? -1.439 0.472 0.922 1.00 98.62 87 VAL A C 1
ATOM 664 O O . VAL A 1 87 ? -2.077 1.511 0.781 1.00 98.62 87 VAL A O 1
ATOM 667 N N . ILE A 1 88 ? -0.125 0.407 0.763 1.00 98.62 88 ILE A N 1
ATOM 668 C CA . ILE A 1 88 ? 0.745 1.526 0.421 1.00 98.62 88 ILE A CA 1
ATOM 669 C C . ILE A 1 88 ? 1.180 1.336 -1.032 1.00 98.62 88 ILE A C 1
ATOM 671 O O . ILE A 1 88 ? 1.986 0.451 -1.319 1.00 98.62 88 ILE A O 1
ATOM 675 N N . ASP A 1 89 ? 0.646 2.145 -1.947 1.00 98.19 89 ASP A N 1
ATOM 676 C CA . ASP A 1 89 ? 1.059 2.157 -3.354 1.00 98.19 89 ASP A CA 1
ATOM 677 C C . ASP A 1 89 ? 2.191 3.171 -3.554 1.00 98.19 89 ASP A C 1
ATOM 679 O O . ASP A 1 89 ? 1.999 4.383 -3.429 1.00 98.19 89 ASP A O 1
ATOM 683 N N . LEU A 1 90 ? 3.383 2.664 -3.860 1.00 97.88 90 LEU A N 1
ATOM 684 C CA . LEU A 1 90 ? 4.598 3.438 -4.103 1.00 97.88 90 LEU A CA 1
ATOM 685 C C . LEU A 1 90 ? 4.938 3.532 -5.598 1.00 97.88 90 LEU A C 1
ATOM 687 O O . LEU A 1 90 ? 5.962 4.112 -5.957 1.00 97.88 90 LEU A O 1
ATOM 691 N N . ARG A 1 91 ? 4.101 2.998 -6.500 1.00 96.25 91 ARG A N 1
ATOM 692 C CA . ARG A 1 91 ? 4.385 2.959 -7.949 1.00 96.25 91 ARG A CA 1
ATOM 693 C C . ARG A 1 91 ? 4.530 4.345 -8.573 1.00 96.25 91 ARG A C 1
ATOM 695 O O . ARG A 1 91 ? 5.271 4.498 -9.538 1.00 96.25 91 ARG A O 1
ATOM 702 N N . GLN A 1 92 ? 3.835 5.343 -8.027 1.00 96.00 92 GLN A N 1
ATOM 703 C CA . GLN A 1 92 ? 3.885 6.735 -8.490 1.00 96.00 92 GLN A CA 1
ATOM 704 C C . GLN A 1 92 ? 4.934 7.586 -7.750 1.00 96.00 92 GLN A C 1
ATOM 706 O O . GLN A 1 92 ? 5.058 8.779 -8.020 1.00 96.00 92 GLN A O 1
ATOM 711 N N . VAL A 1 93 ? 5.701 6.997 -6.827 1.00 97.06 93 VAL A N 1
ATOM 712 C CA . VAL A 1 93 ? 6.800 7.680 -6.133 1.00 97.06 93 VAL A CA 1
ATOM 713 C C . VAL A 1 93 ? 8.051 7.641 -7.023 1.00 97.06 93 VAL A C 1
ATOM 715 O O . VAL A 1 93 ? 8.461 6.557 -7.453 1.00 97.06 93 VAL A O 1
ATOM 718 N N . PRO A 1 94 ? 8.667 8.797 -7.336 1.00 93.62 94 PRO A N 1
ATOM 719 C CA . PRO A 1 94 ? 9.748 8.862 -8.311 1.00 93.62 94 PRO A CA 1
ATOM 720 C C . PRO A 1 94 ? 11.087 8.393 -7.726 1.00 93.62 94 PRO A C 1
ATOM 722 O O . PRO A 1 94 ? 11.699 9.087 -6.919 1.00 93.62 94 PRO A O 1
ATOM 725 N N . GLY A 1 95 ? 11.580 7.256 -8.220 1.00 95.31 95 GLY A N 1
ATOM 726 C CA . GLY A 1 95 ? 12.901 6.719 -7.880 1.00 95.31 95 GLY A CA 1
ATOM 727 C C . GLY A 1 95 ? 12.928 5.912 -6.581 1.00 95.31 95 GLY A C 1
ATOM 728 O O . GLY A 1 95 ? 12.068 6.057 -5.714 1.00 95.31 95 GLY A O 1
ATOM 729 N N . ASP A 1 96 ? 13.919 5.031 -6.462 1.00 96.44 96 ASP A N 1
ATOM 730 C CA . ASP A 1 96 ? 13.963 4.053 -5.371 1.00 96.44 96 ASP A CA 1
ATOM 731 C C . ASP A 1 96 ? 14.331 4.691 -4.025 1.00 96.44 96 ASP A C 1
ATOM 733 O O . ASP A 1 96 ? 13.714 4.352 -3.020 1.00 96.44 96 ASP A O 1
ATOM 737 N N . ASP A 1 97 ? 15.208 5.701 -4.003 1.00 97.75 97 ASP A N 1
ATOM 738 C CA . ASP A 1 97 ? 15.539 6.447 -2.778 1.00 97.75 97 ASP A CA 1
ATOM 739 C C . ASP A 1 97 ? 14.292 7.083 -2.143 1.00 97.75 97 ASP A C 1
ATOM 741 O O . ASP A 1 97 ? 14.058 6.950 -0.943 1.00 97.75 97 ASP A O 1
ATOM 745 N N . ALA A 1 98 ? 13.427 7.704 -2.953 1.00 97.56 98 ALA A N 1
ATOM 746 C CA . ALA A 1 98 ? 12.192 8.313 -2.463 1.00 97.56 98 ALA A CA 1
ATOM 747 C C . ALA A 1 98 ? 11.193 7.262 -1.943 1.00 97.56 98 ALA A C 1
ATOM 749 O O . ALA A 1 98 ? 10.497 7.505 -0.954 1.00 97.56 98 ALA A O 1
ATOM 750 N N . LYS A 1 99 ? 11.133 6.075 -2.566 1.00 98.00 99 LYS A N 1
ATOM 751 C CA . LYS A 1 99 ? 10.325 4.951 -2.058 1.00 98.00 99 LYS A CA 1
ATOM 752 C C . LYS A 1 99 ? 10.865 4.433 -0.731 1.00 98.00 99 LYS A C 1
ATOM 754 O O . LYS A 1 99 ? 10.079 4.185 0.182 1.00 98.00 99 LYS A O 1
ATOM 759 N N . ILE A 1 100 ? 12.185 4.297 -0.610 1.00 98.25 100 ILE A N 1
ATOM 760 C CA . ILE A 1 100 ? 12.863 3.862 0.614 1.00 98.25 100 ILE A CA 1
ATOM 761 C C . ILE A 1 100 ? 12.604 4.865 1.742 1.00 98.25 100 ILE A C 1
ATOM 763 O O . ILE A 1 100 ? 12.220 4.461 2.836 1.00 98.25 100 ILE A O 1
ATOM 767 N N . GLU A 1 101 ? 12.739 6.167 1.487 1.00 97.81 101 GLU A N 1
ATOM 768 C CA . GLU A 1 101 ? 12.447 7.210 2.475 1.00 97.81 101 GLU A CA 1
ATOM 769 C C . GLU A 1 101 ? 10.977 7.188 2.920 1.00 97.81 101 GLU A C 1
ATOM 771 O O . GLU A 1 101 ? 10.680 7.211 4.121 1.00 97.81 101 GLU A O 1
ATOM 776 N N . LEU A 1 102 ? 10.043 7.104 1.966 1.00 97.81 102 LEU A N 1
ATOM 777 C CA . LEU A 1 102 ? 8.616 7.105 2.270 1.00 97.81 102 LEU A CA 1
ATOM 778 C C . LEU A 1 102 ? 8.193 5.838 3.027 1.00 97.81 102 LEU A C 1
ATOM 780 O O . LEU A 1 102 ? 7.522 5.940 4.057 1.00 97.81 102 LEU A O 1
ATOM 784 N N . SER A 1 103 ? 8.618 4.656 2.580 1.00 97.88 103 SER A N 1
ATOM 785 C CA . SER A 1 103 ? 8.352 3.392 3.281 1.00 97.88 103 SER A CA 1
ATOM 786 C C . SER A 1 103 ? 8.970 3.389 4.681 1.00 97.88 103 SER A C 1
ATOM 788 O O . SER A 1 103 ? 8.266 3.106 5.652 1.00 97.88 103 SER A O 1
ATOM 790 N N . GLN A 1 104 ? 10.218 3.838 4.841 1.00 97.50 104 GLN A N 1
ATOM 791 C CA . GLN A 1 104 ? 10.860 3.987 6.149 1.00 97.50 104 GLN A CA 1
ATOM 792 C C . GLN A 1 104 ? 10.046 4.900 7.080 1.00 97.50 104 GLN A C 1
ATOM 794 O O . GLN A 1 104 ? 9.928 4.620 8.276 1.00 97.50 104 GLN A O 1
ATOM 799 N N . SER A 1 105 ? 9.445 5.969 6.551 1.00 96.50 105 SER A N 1
ATOM 800 C CA . SER A 1 105 ? 8.609 6.879 7.341 1.00 96.50 105 SER A CA 1
ATOM 801 C C . SER A 1 105 ? 7.292 6.238 7.815 1.00 96.50 105 SER A C 1
ATOM 803 O O . SER A 1 105 ? 6.892 6.460 8.968 1.00 96.50 105 SER A O 1
ATOM 805 N N . LEU A 1 106 ? 6.665 5.417 6.961 1.00 96.94 106 LEU A N 1
ATOM 806 C CA . LEU A 1 106 ? 5.369 4.764 7.177 1.00 96.94 106 LEU A CA 1
ATOM 807 C C . LEU A 1 106 ? 5.477 3.526 8.069 1.00 96.94 106 LEU A C 1
ATOM 809 O O . LEU A 1 106 ? 4.754 3.412 9.056 1.00 96.94 106 LEU A O 1
ATOM 813 N N . ILE A 1 107 ? 6.385 2.612 7.724 1.00 96.25 107 ILE A N 1
ATOM 814 C CA . ILE A 1 107 ? 6.474 1.269 8.315 1.00 96.25 107 ILE A CA 1
ATOM 815 C C . ILE A 1 107 ? 7.739 1.048 9.150 1.00 96.25 107 ILE A C 1
ATOM 817 O O . ILE A 1 107 ? 7.897 -0.008 9.754 1.00 96.25 107 ILE A O 1
ATOM 821 N N . GLY A 1 108 ? 8.651 2.023 9.206 1.00 94.94 108 GLY A N 1
ATOM 822 C CA . GLY A 1 108 ? 9.905 1.895 9.955 1.00 94.94 108 GLY A CA 1
ATOM 823 C C . GLY A 1 108 ? 10.958 1.009 9.282 1.00 94.94 108 GLY A C 1
ATOM 824 O O . GLY A 1 108 ? 12.021 0.809 9.869 1.00 94.94 108 GLY A O 1
ATOM 825 N N . LEU A 1 109 ? 10.687 0.517 8.070 1.00 92.88 109 LEU A N 1
ATOM 826 C CA . LEU A 1 109 ? 11.605 -0.257 7.238 1.00 92.88 109 LEU A CA 1
ATOM 827 C C . LEU A 1 109 ? 11.665 0.376 5.844 1.00 92.88 109 LEU A C 1
ATOM 829 O O . LEU A 1 109 ? 10.637 0.503 5.181 1.00 92.88 109 LEU A O 1
ATOM 833 N N . GLY A 1 110 ? 12.857 0.774 5.415 1.00 94.56 110 GLY A N 1
ATOM 834 C CA . GLY A 1 110 ? 13.109 1.289 4.077 1.00 94.56 110 GLY A CA 1
ATOM 835 C C . GLY A 1 110 ? 13.101 0.159 3.055 1.00 94.56 110 GLY A C 1
ATOM 836 O O . GLY A 1 110 ? 13.831 -0.820 3.203 1.00 94.56 110 GLY A O 1
ATOM 837 N N . ASN A 1 111 ? 12.246 0.277 2.045 1.00 93.31 111 ASN A N 1
ATOM 838 C CA . ASN A 1 111 ? 12.056 -0.728 1.010 1.00 93.31 111 ASN A CA 1
ATOM 839 C C . ASN A 1 111 ? 11.577 -0.079 -0.302 1.00 93.31 111 ASN A C 1
ATOM 841 O O . ASN A 1 111 ? 10.693 0.778 -0.280 1.00 93.31 111 ASN A O 1
ATOM 845 N N . GLU A 1 112 ? 12.131 -0.495 -1.442 1.00 95.62 112 GLU A N 1
ATOM 846 C CA . GLU A 1 112 ? 11.751 0.029 -2.762 1.00 95.62 112 GLU A CA 1
ATOM 847 C C . GLU A 1 112 ? 10.592 -0.711 -3.461 1.00 95.62 112 GLU A C 1
ATOM 849 O O . GLU A 1 112 ? 10.296 -0.425 -4.628 1.00 95.62 112 GLU A O 1
ATOM 854 N N . ALA A 1 113 ? 9.922 -1.659 -2.792 1.00 96.31 113 ALA A N 1
ATOM 855 C CA . ALA A 1 113 ? 8.835 -2.420 -3.400 1.00 96.31 113 ALA A CA 1
ATOM 856 C C . ALA A 1 113 ? 7.714 -1.496 -3.900 1.00 96.31 113 ALA A C 1
ATOM 858 O O . ALA A 1 113 ? 7.341 -0.537 -3.222 1.00 96.31 113 ALA A O 1
ATOM 859 N N . PRO A 1 114 ? 7.130 -1.789 -5.076 1.00 96.50 114 PRO A N 1
ATOM 860 C CA . PRO A 1 114 ? 6.086 -0.956 -5.659 1.00 96.50 114 PRO A CA 1
ATOM 861 C C . PRO A 1 114 ? 4.827 -0.887 -4.793 1.00 96.50 114 PRO A C 1
ATOM 863 O O . PRO A 1 114 ? 4.126 0.120 -4.834 1.00 96.50 114 PRO A O 1
ATOM 866 N N . VAL A 1 115 ? 4.524 -1.938 -4.028 1.00 98.25 115 VAL A N 1
ATOM 867 C CA . VAL A 1 115 ? 3.370 -1.978 -3.128 1.00 98.25 115 VAL A CA 1
ATOM 868 C C . VAL A 1 115 ? 3.772 -2.636 -1.817 1.00 98.25 115 VAL A C 1
ATOM 870 O O . VAL A 1 115 ? 4.479 -3.643 -1.807 1.00 98.25 115 VAL A O 1
ATOM 873 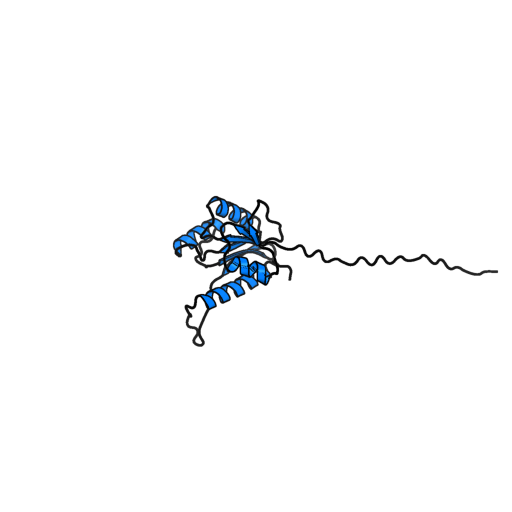N N . ILE A 1 116 ? 3.289 -2.095 -0.704 1.00 98.44 116 ILE A N 1
ATOM 874 C CA . ILE A 1 116 ? 3.457 -2.680 0.626 1.00 98.44 116 ILE A CA 1
ATOM 875 C C . ILE A 1 116 ? 2.078 -2.859 1.258 1.00 98.44 116 ILE A C 1
ATOM 877 O O . ILE A 1 116 ? 1.248 -1.958 1.200 1.00 98.44 116 ILE A O 1
ATOM 881 N N . VAL A 1 117 ? 1.827 -4.008 1.882 1.00 98.25 117 VAL A N 1
ATOM 882 C CA . VAL A 1 117 ? 0.585 -4.277 2.620 1.00 98.25 117 VAL A CA 1
ATOM 883 C C . VAL A 1 117 ? 0.909 -4.572 4.074 1.00 98.25 117 VAL A C 1
ATOM 885 O O . VAL A 1 117 ? 1.673 -5.494 4.366 1.00 98.25 117 VAL A O 1
ATOM 888 N N . THR A 1 118 ? 0.301 -3.827 4.991 1.00 98.06 118 THR A N 1
ATOM 889 C CA . THR A 1 118 ? 0.407 -4.061 6.433 1.00 98.06 118 THR A CA 1
ATOM 890 C C . THR A 1 118 ? -0.924 -4.503 7.014 1.00 98.06 118 THR A C 1
ATOM 892 O O . THR A 1 118 ? -1.975 -4.144 6.490 1.00 98.06 118 THR A O 1
ATOM 895 N N . GLY A 1 119 ? -0.890 -5.224 8.128 1.00 96.94 119 GLY A N 1
ATOM 896 C CA . GLY A 1 119 ? -2.083 -5.569 8.897 1.00 96.94 119 GLY A CA 1
ATOM 897 C C . GLY A 1 119 ? -1.779 -6.595 9.980 1.00 96.94 119 GLY A C 1
ATOM 898 O O . GLY A 1 119 ? -0.627 -6.989 10.166 1.00 96.94 119 GLY A O 1
ATOM 899 N N . MET A 1 120 ? -2.818 -7.044 10.681 1.00 95.62 120 MET A N 1
ATOM 900 C CA . MET A 1 120 ? -2.700 -8.059 11.729 1.00 95.62 120 MET A CA 1
ATOM 901 C C . MET A 1 120 ? -2.877 -9.471 11.168 1.00 95.62 120 MET A C 1
ATOM 903 O O . MET A 1 120 ? -3.898 -9.782 10.561 1.00 95.62 120 MET A O 1
ATOM 907 N N . TYR A 1 121 ? -1.927 -10.358 11.454 1.00 94.00 121 TYR A N 1
ATOM 908 C CA . TYR A 1 121 ? -2.022 -11.787 11.172 1.00 94.00 121 TYR A CA 1
ATOM 909 C C . TYR A 1 121 ? -1.637 -12.580 12.418 1.00 94.00 121 TYR A C 1
ATOM 911 O O . TYR A 1 121 ? -0.565 -12.383 12.978 1.00 94.00 121 TYR A O 1
ATOM 919 N N . GLN A 1 122 ? -2.534 -13.453 12.886 1.00 93.06 122 GLN A N 1
ATOM 920 C CA . GLN A 1 122 ? -2.319 -14.293 14.078 1.00 93.06 122 GLN A CA 1
ATOM 921 C C . GLN A 1 122 ? -1.892 -13.525 15.349 1.00 93.06 122 GLN A C 1
ATOM 923 O O . GLN A 1 122 ? -1.207 -14.063 16.210 1.00 93.06 122 GLN A O 1
ATOM 928 N N . GLY A 1 123 ? -2.342 -12.275 15.498 1.00 93.25 123 GLY A N 1
ATOM 929 C CA . GLY A 1 123 ? -2.019 -11.440 16.661 1.00 93.25 123 GLY A CA 1
ATOM 930 C C . GLY A 1 123 ? -0.740 -10.612 16.516 1.00 93.25 123 GLY A C 1
ATOM 931 O O . GLY A 1 123 ? -0.416 -9.864 17.435 1.00 93.25 123 GLY A O 1
ATOM 932 N N . GLU A 1 124 ? -0.067 -10.680 15.368 1.00 94.38 124 GLU A N 1
ATOM 933 C CA . GLU A 1 124 ? 1.139 -9.906 15.080 1.00 94.38 124 GLU A CA 1
ATOM 934 C C . GLU A 1 124 ? 0.921 -8.942 13.911 1.00 94.38 124 GLU A C 1
ATOM 936 O O . GLU A 1 124 ? 0.213 -9.249 12.950 1.00 94.38 124 GLU A O 1
ATOM 941 N N . ASN A 1 125 ? 1.561 -7.774 13.986 1.00 93.62 125 ASN A N 1
ATOM 942 C CA . ASN A 1 125 ? 1.640 -6.857 12.856 1.00 93.62 125 ASN A CA 1
ATOM 943 C C . ASN A 1 125 ? 2.621 -7.414 11.827 1.00 93.62 125 ASN A C 1
ATOM 945 O O . ASN A 1 125 ? 3.796 -7.621 12.129 1.00 93.62 125 ASN A O 1
ATOM 949 N N . ILE A 1 126 ? 2.144 -7.604 10.603 1.00 96.12 126 ILE A N 1
ATOM 950 C CA . ILE A 1 126 ? 2.950 -8.075 9.483 1.00 96.12 126 ILE A CA 1
ATOM 951 C C . ILE A 1 126 ? 3.087 -6.995 8.415 1.00 96.12 126 ILE A C 1
ATOM 953 O O . ILE A 1 126 ? 2.201 -6.161 8.225 1.00 96.12 126 ILE A O 1
ATOM 957 N N . ILE A 1 127 ? 4.204 -7.045 7.694 1.00 97.19 127 ILE A N 1
ATOM 958 C CA . ILE A 1 127 ? 4.512 -6.190 6.550 1.00 97.19 127 ILE A CA 1
ATOM 959 C C . ILE A 1 127 ? 4.795 -7.116 5.367 1.00 97.19 127 ILE A C 1
ATOM 961 O O . ILE A 1 127 ? 5.661 -7.985 5.452 1.00 97.19 127 ILE A O 1
ATOM 965 N N . ASN A 1 128 ? 4.069 -6.940 4.267 1.00 96.50 128 ASN A N 1
ATOM 966 C CA . ASN A 1 128 ? 4.297 -7.648 3.012 1.00 96.50 128 ASN A CA 1
ATOM 967 C C . ASN A 1 128 ? 4.782 -6.661 1.961 1.00 96.50 128 ASN A C 1
ATOM 969 O O . ASN A 1 128 ? 4.015 -5.803 1.534 1.00 96.50 128 ASN A O 1
ATOM 973 N N . ALA A 1 129 ? 6.027 -6.810 1.526 1.00 96.88 129 ALA A N 1
ATOM 974 C CA . ALA A 1 129 ? 6.514 -6.152 0.325 1.00 96.88 129 ALA A CA 1
ATOM 975 C C . ALA A 1 129 ? 6.056 -6.961 -0.897 1.00 96.88 129 ALA A C 1
ATOM 977 O O . ALA A 1 129 ? 6.349 -8.152 -1.001 1.00 96.88 129 ALA A O 1
ATOM 978 N N . ILE A 1 130 ? 5.316 -6.323 -1.798 1.00 96.38 130 ILE A N 1
ATOM 979 C CA . ILE A 1 130 ? 4.817 -6.927 -3.029 1.00 96.38 130 ILE A CA 1
ATOM 980 C C . ILE A 1 130 ? 5.676 -6.423 -4.181 1.00 96.38 130 ILE A C 1
ATOM 982 O O . ILE A 1 130 ? 5.707 -5.228 -4.472 1.00 96.38 130 ILE A O 1
ATOM 986 N N . VAL A 1 131 ? 6.362 -7.348 -4.841 1.00 92.31 131 VAL A N 1
ATOM 987 C CA . VAL A 1 131 ? 7.194 -7.091 -6.019 1.00 92.31 131 VAL A CA 1
ATOM 988 C C . VAL A 1 131 ? 6.611 -7.828 -7.219 1.00 92.31 131 VAL A C 1
ATOM 990 O O . VAL A 1 131 ? 5.950 -8.852 -7.057 1.00 92.31 131 VAL A O 1
ATOM 993 N N . ALA A 1 132 ? 6.841 -7.305 -8.421 1.00 87.94 132 ALA A N 1
ATOM 994 C CA . ALA A 1 132 ? 6.544 -8.053 -9.634 1.00 87.94 132 ALA A CA 1
ATOM 995 C C . ALA A 1 132 ? 7.619 -9.130 -9.833 1.00 87.94 132 ALA A C 1
ATOM 997 O O . ALA A 1 132 ? 8.810 -8.818 -9.829 1.00 87.94 132 ALA A O 1
ATOM 998 N N . ASP A 1 133 ? 7.194 -10.374 -10.032 1.00 81.38 133 ASP A N 1
ATOM 999 C CA . ASP A 1 133 ? 8.064 -11.473 -10.459 1.00 81.38 133 ASP A CA 1
ATOM 1000 C C . ASP A 1 133 ? 7.487 -12.053 -11.751 1.00 81.38 133 ASP A C 1
ATOM 1002 O O . ASP A 1 133 ? 6.576 -12.882 -11.735 1.00 81.38 133 ASP A O 1
ATOM 1006 N N . VAL A 1 134 ? 7.952 -11.523 -12.885 1.00 84.25 134 VAL A N 1
ATOM 1007 C CA . VAL A 1 134 ? 7.564 -11.976 -14.225 1.00 84.25 134 VAL A CA 1
ATOM 1008 C C . VAL A 1 134 ? 8.809 -12.505 -14.911 1.00 84.25 134 VAL A C 1
ATOM 1010 O O . VAL A 1 134 ? 9.768 -11.762 -15.133 1.00 84.25 134 VAL A O 1
ATOM 1013 N N . ARG A 1 135 ? 8.789 -13.798 -15.235 1.00 85.69 135 ARG A N 1
ATOM 1014 C CA . ARG A 1 135 ? 9.908 -14.511 -15.848 1.00 85.69 135 ARG A CA 1
ATOM 1015 C C . ARG A 1 135 ? 9.474 -15.236 -17.109 1.00 85.69 135 ARG A C 1
ATOM 1017 O O . ARG A 1 135 ? 8.319 -15.647 -17.215 1.00 85.69 135 ARG A O 1
ATOM 1024 N N . ASP A 1 136 ? 10.394 -15.379 -18.052 1.00 85.06 136 ASP A N 1
ATOM 1025 C CA . ASP A 1 136 ? 10.196 -16.219 -19.227 1.00 85.06 136 ASP A CA 1
ATOM 1026 C C . ASP A 1 136 ? 10.400 -17.710 -18.904 1.00 85.06 136 ASP A C 1
ATOM 1028 O O . ASP A 1 136 ? 10.661 -18.103 -17.764 1.00 85.06 136 ASP A O 1
ATOM 1032 N N . GLU A 1 137 ? 10.274 -18.557 -19.924 1.00 86.38 137 GLU A N 1
ATOM 1033 C CA . GLU A 1 137 ? 10.483 -20.006 -19.818 1.00 86.38 137 GLU A CA 1
ATOM 1034 C C . GLU A 1 137 ? 11.906 -20.408 -19.391 1.00 86.38 137 GLU A C 1
ATOM 1036 O O . GLU A 1 137 ? 12.108 -21.523 -18.906 1.00 86.38 137 GLU A O 1
ATOM 1041 N N . ASN A 1 138 ? 12.878 -19.502 -19.524 1.00 86.44 138 ASN A N 1
ATOM 1042 C CA . ASN A 1 138 ? 14.274 -19.699 -19.139 1.00 86.44 138 ASN A CA 1
ATOM 1043 C C . ASN A 1 138 ? 14.577 -19.152 -17.731 1.00 86.44 138 ASN A C 1
ATOM 1045 O O . ASN A 1 138 ? 15.661 -19.393 -17.199 1.00 86.44 138 ASN A O 1
ATOM 1049 N N . GLY A 1 139 ? 13.618 -18.464 -17.102 1.00 83.25 139 GLY A N 1
ATOM 1050 C CA . GLY A 1 139 ? 13.761 -17.841 -15.787 1.00 83.25 139 GLY A CA 1
ATOM 1051 C C . GLY A 1 139 ? 14.271 -16.396 -15.824 1.00 83.25 139 GLY A C 1
ATOM 1052 O O . GLY A 1 139 ? 14.499 -15.819 -14.753 1.00 83.25 139 GLY A O 1
ATOM 1053 N N . ASP A 1 140 ? 14.421 -15.803 -17.010 1.00 85.12 140 ASP A N 1
ATOM 1054 C CA . ASP A 1 140 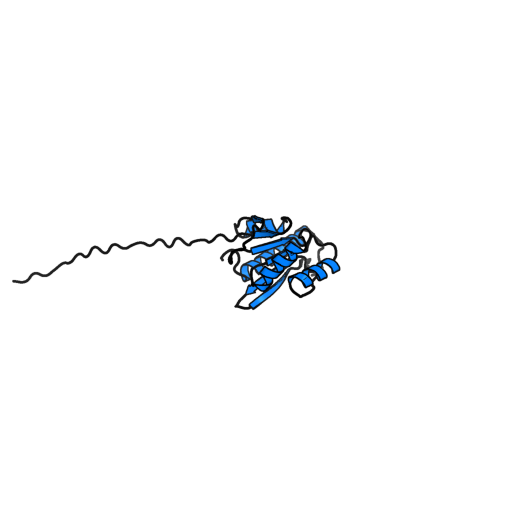? 14.880 -14.427 -17.195 1.00 85.12 140 ASP A CA 1
ATOM 1055 C C . ASP A 1 140 ? 13.749 -13.429 -16.934 1.00 85.12 140 ASP A C 1
ATOM 1057 O O . ASP A 1 140 ? 12.594 -13.666 -17.282 1.00 85.12 140 ASP A O 1
ATOM 1061 N N . VAL A 1 141 ? 14.074 -12.292 -16.310 1.00 81.50 141 VAL A N 1
ATOM 1062 C CA . VAL A 1 141 ? 13.081 -11.265 -15.958 1.00 81.50 141 VAL A CA 1
ATOM 1063 C C . VAL A 1 141 ? 12.533 -10.602 -17.221 1.00 81.50 141 VAL A C 1
ATOM 1065 O O . VAL A 1 141 ? 13.283 -10.032 -18.015 1.00 81.50 141 VAL A O 1
ATOM 1068 N N . ILE A 1 142 ? 11.208 -10.611 -17.370 1.00 81.06 142 ILE A N 1
ATOM 1069 C CA . ILE A 1 142 ? 10.514 -9.919 -18.456 1.00 81.06 142 ILE A 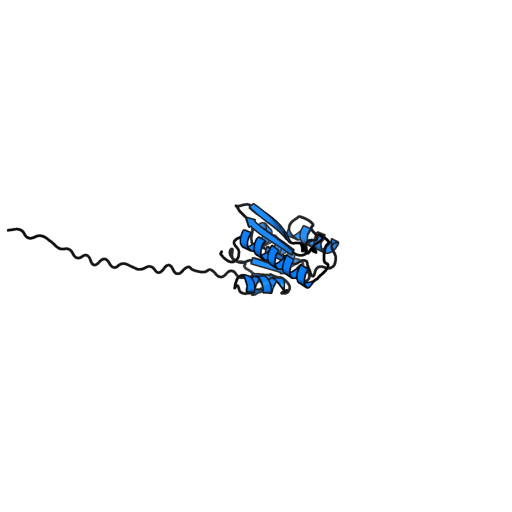CA 1
ATOM 1070 C C . ILE A 1 142 ? 10.100 -8.528 -17.979 1.00 81.06 142 ILE A C 1
ATOM 1072 O O . ILE A 1 142 ? 9.277 -8.370 -17.079 1.00 81.06 142 ILE A O 1
ATOM 1076 N N . TYR A 1 143 ? 10.597 -7.494 -18.655 1.00 77.06 143 TYR A N 1
ATOM 1077 C CA . TYR A 1 143 ? 10.152 -6.119 -18.439 1.00 77.06 143 TYR A CA 1
ATOM 1078 C C . TYR A 1 143 ? 8.890 -5.827 -19.259 1.00 77.06 143 TYR A C 1
ATOM 1080 O O . TYR A 1 143 ? 8.947 -5.207 -20.319 1.00 77.06 143 TYR A O 1
ATOM 1088 N N . ASN A 1 144 ? 7.739 -6.286 -18.767 1.00 87.19 144 ASN A N 1
ATOM 1089 C CA . ASN A 1 144 ? 6.428 -5.976 -19.336 1.00 87.19 144 ASN A CA 1
ATOM 1090 C C . ASN A 1 144 ? 5.554 -5.299 -18.271 1.00 87.19 144 ASN A C 1
ATOM 1092 O O . ASN A 1 144 ? 5.243 -5.895 -17.244 1.00 87.19 144 ASN A O 1
ATOM 1096 N N . SER A 1 145 ? 5.156 -4.047 -18.514 1.00 85.81 145 SER A N 1
ATOM 1097 C CA . SER A 1 145 ? 4.397 -3.243 -17.548 1.00 85.81 145 SER A CA 1
ATOM 1098 C C . SER A 1 145 ? 3.033 -3.835 -17.185 1.00 85.81 145 SER A C 1
ATOM 1100 O O . SER A 1 145 ? 2.635 -3.746 -16.027 1.00 85.81 145 SER A O 1
ATOM 1102 N N . GLU A 1 146 ? 2.336 -4.447 -18.142 1.00 89.00 146 GLU A N 1
ATOM 1103 C CA . GLU A 1 146 ? 1.028 -5.074 -17.924 1.00 89.00 146 GLU A CA 1
ATOM 1104 C C . GLU A 1 146 ? 1.176 -6.362 -17.108 1.00 89.00 146 GLU A C 1
ATOM 1106 O O . GLU A 1 146 ? 0.560 -6.500 -16.053 1.00 89.00 146 GLU A O 1
ATOM 1111 N N . ALA A 1 147 ? 2.091 -7.247 -17.512 1.00 88.81 147 ALA A N 1
ATOM 1112 C CA . ALA A 1 147 ? 2.373 -8.482 -16.782 1.00 88.81 147 ALA A CA 1
ATOM 1113 C C . ALA A 1 147 ? 2.884 -8.205 -15.357 1.00 88.81 147 ALA A C 1
ATOM 1115 O O . ALA A 1 147 ? 2.514 -8.902 -14.411 1.00 88.81 147 ALA A O 1
ATOM 1116 N N . ASN A 1 148 ? 3.697 -7.159 -15.179 1.00 90.88 148 ASN A N 1
ATOM 1117 C CA . ASN A 1 148 ? 4.164 -6.728 -13.863 1.00 90.88 148 ASN A CA 1
ATOM 1118 C C . ASN A 1 148 ? 3.004 -6.253 -12.986 1.00 90.88 148 ASN A C 1
ATOM 1120 O O . ASN A 1 148 ? 2.944 -6.603 -11.807 1.00 90.88 148 ASN A O 1
ATOM 1124 N N . LEU A 1 149 ? 2.077 -5.474 -13.550 1.00 93.44 149 LEU A N 1
ATOM 1125 C CA . LEU A 1 149 ? 0.891 -5.027 -12.830 1.00 93.44 149 LEU A CA 1
ATOM 1126 C C . LEU A 1 149 ? 0.009 -6.214 -12.422 1.00 93.44 149 LEU A C 1
ATOM 1128 O O . LEU A 1 149 ? -0.458 -6.254 -11.287 1.00 93.44 149 LEU A O 1
ATOM 1132 N N . ASP A 1 150 ? -0.182 -7.195 -13.298 1.00 94.00 150 ASP A N 1
ATOM 1133 C CA . ASP A 1 150 ? -0.986 -8.379 -12.990 1.00 94.00 150 ASP A CA 1
ATOM 1134 C C . ASP A 1 150 ? -0.326 -9.287 -11.941 1.00 94.00 150 ASP A C 1
ATOM 1136 O O . ASP A 1 150 ? -1.002 -9.768 -11.028 1.00 94.00 150 ASP A O 1
ATOM 1140 N N . SER A 1 151 ? 1.001 -9.437 -11.987 1.00 94.12 151 SER A N 1
ATOM 1141 C CA . SER A 1 151 ? 1.784 -10.110 -10.939 1.00 94.12 151 SER A CA 1
ATOM 1142 C C . SER A 1 151 ? 1.611 -9.425 -9.572 1.00 94.12 151 SER A C 1
ATOM 1144 O O . SER A 1 151 ? 1.351 -10.086 -8.558 1.00 94.12 151 SER A O 1
ATOM 1146 N N . ILE A 1 152 ? 1.653 -8.085 -9.546 1.00 96.69 152 ILE A N 1
ATOM 1147 C CA . ILE A 1 152 ? 1.395 -7.286 -8.338 1.00 96.69 152 ILE A CA 1
ATOM 1148 C C . ILE A 1 152 ? -0.045 -7.481 -7.852 1.00 96.69 152 ILE A C 1
ATOM 1150 O O . ILE A 1 152 ? -0.243 -7.729 -6.666 1.00 96.69 152 ILE A O 1
ATOM 1154 N N . LYS A 1 153 ? -1.049 -7.403 -8.735 1.00 97.38 153 LYS A N 1
ATOM 1155 C CA . LYS A 1 153 ? -2.471 -7.590 -8.391 1.00 97.38 153 LYS A CA 1
ATOM 1156 C C . LYS A 1 153 ? -2.733 -8.952 -7.748 1.00 97.38 153 LYS A C 1
ATOM 1158 O O . LYS A 1 153 ? -3.415 -9.028 -6.724 1.00 97.38 153 LYS A O 1
ATOM 1163 N N . LEU A 1 154 ? -2.178 -10.024 -8.315 1.00 95.38 154 LEU A N 1
ATOM 1164 C CA . LEU A 1 154 ? -2.334 -11.377 -7.780 1.00 95.38 154 LEU A CA 1
ATOM 1165 C C . LEU A 1 154 ? -1.720 -11.496 -6.377 1.00 95.38 154 LEU A C 1
ATOM 1167 O O . LEU A 1 154 ? -2.365 -11.977 -5.446 1.00 95.38 154 LEU A O 1
ATOM 1171 N N . SER A 1 155 ? -0.493 -11.003 -6.215 1.00 96.69 155 SER A N 1
ATOM 1172 C CA . SER A 1 155 ? 0.231 -11.045 -4.940 1.00 96.69 155 SER A CA 1
ATOM 1173 C C . SER A 1 155 ? -0.420 -10.159 -3.870 1.00 96.69 155 SER A C 1
ATOM 1175 O O . SER A 1 155 ? -0.490 -10.535 -2.700 1.00 96.69 155 SER A O 1
ATOM 1177 N N . LEU A 1 156 ? -0.950 -9.003 -4.275 1.00 97.56 156 LEU A N 1
ATOM 1178 C CA . LEU A 1 156 ? -1.733 -8.100 -3.436 1.00 97.56 156 LEU A CA 1
ATOM 1179 C C . LEU A 1 156 ? -3.016 -8.773 -2.942 1.00 97.56 156 LEU A C 1
ATOM 1181 O O . LEU A 1 156 ? -3.309 -8.709 -1.749 1.00 97.56 156 LEU A O 1
ATOM 1185 N N . ALA A 1 157 ? -3.756 -9.448 -3.828 1.00 96.50 157 ALA A N 1
ATOM 1186 C CA . ALA A 1 157 ? -4.941 -10.201 -3.430 1.00 96.50 157 ALA A CA 1
ATOM 1187 C C . ALA A 1 157 ? -4.583 -11.286 -2.410 1.00 96.50 157 ALA A C 1
ATOM 1189 O O . ALA A 1 157 ? -5.178 -11.320 -1.341 1.00 96.50 157 ALA A O 1
ATOM 1190 N N . TYR A 1 158 ? -3.533 -12.073 -2.656 1.00 95.31 158 TYR A N 1
ATOM 1191 C CA . TYR A 1 158 ? -3.077 -13.079 -1.696 1.00 95.31 158 TYR A CA 1
ATOM 1192 C C . TYR A 1 158 ? -2.717 -12.485 -0.321 1.00 95.31 158 TYR A C 1
ATOM 1194 O O . TYR A 1 158 ? -3.070 -13.045 0.719 1.00 95.31 158 TYR A O 1
ATOM 1202 N N . ALA A 1 159 ? -2.030 -11.338 -0.288 1.00 96.75 159 ALA A N 1
ATOM 1203 C CA . ALA A 1 159 ? -1.683 -10.667 0.963 1.00 96.75 159 ALA A CA 1
ATOM 1204 C C . ALA A 1 159 ? -2.923 -10.174 1.729 1.00 96.75 159 ALA A C 1
ATOM 1206 O O . ALA A 1 159 ? -2.972 -10.294 2.953 1.00 96.75 159 ALA A O 1
ATOM 1207 N N . LEU A 1 160 ? -3.921 -9.649 1.017 1.00 96.44 160 LEU A N 1
ATOM 1208 C CA . LEU A 1 160 ? -5.184 -9.178 1.588 1.00 96.44 160 LEU A CA 1
ATOM 1209 C C . LEU A 1 160 ? -6.077 -10.332 2.071 1.00 96.44 160 LEU A C 1
ATOM 1211 O O . LEU A 1 160 ? -6.588 -10.259 3.189 1.00 96.44 160 LEU A O 1
ATOM 1215 N N . ASP A 1 161 ? -6.181 -11.420 1.302 1.00 94.38 161 ASP A N 1
ATOM 1216 C CA . ASP A 1 161 ? -6.868 -12.656 1.702 1.00 94.38 161 ASP A CA 1
ATOM 1217 C C . ASP A 1 161 ? -6.254 -13.205 3.002 1.00 94.38 161 ASP A C 1
ATOM 1219 O O . ASP A 1 161 ? -6.963 -13.541 3.950 1.00 94.38 161 ASP A O 1
ATOM 1223 N N . ARG A 1 162 ? -4.915 -13.225 3.104 1.00 93.50 162 ARG A N 1
ATOM 1224 C CA . ARG A 1 162 ? -4.213 -13.670 4.320 1.00 93.50 162 ARG A CA 1
ATOM 1225 C C . ARG A 1 162 ? -4.533 -12.804 5.542 1.00 93.50 162 ARG A C 1
ATOM 1227 O O . ARG A 1 162 ? -4.513 -13.306 6.663 1.00 93.50 162 ARG A O 1
ATOM 1234 N N . LEU A 1 163 ? -4.815 -11.520 5.335 1.00 94.00 163 LEU A N 1
ATOM 1235 C CA . LEU A 1 163 ? -5.235 -10.578 6.376 1.00 94.00 163 LEU A CA 1
ATOM 1236 C C . LEU A 1 163 ? -6.743 -10.648 6.683 1.00 94.00 163 LEU A C 1
ATOM 1238 O O . LEU A 1 163 ? -7.219 -9.921 7.553 1.00 94.00 163 LEU A O 1
ATOM 1242 N N . GLY A 1 164 ? -7.497 -11.513 5.997 1.00 90.62 164 GLY A N 1
ATOM 1243 C CA . GLY A 1 164 ? -8.943 -11.661 6.169 1.00 90.62 164 GLY A CA 1
ATOM 1244 C C . GLY A 1 164 ? -9.759 -10.504 5.586 1.00 90.62 164 GLY A C 1
ATOM 1245 O O . GLY A 1 164 ? -10.922 -10.326 5.956 1.00 90.62 164 GLY A O 1
ATOM 1246 N N . PHE A 1 165 ? -9.172 -9.693 4.701 1.00 91.69 165 PHE A N 1
ATOM 1247 C CA . PHE A 1 165 ? -9.908 -8.635 4.015 1.00 91.69 165 PHE A CA 1
ATOM 1248 C C . PHE A 1 165 ? -10.895 -9.236 3.001 1.00 91.69 165 PHE A C 1
ATOM 1250 O O . PHE A 1 165 ? -10.594 -10.223 2.338 1.00 91.69 165 PHE A O 1
ATOM 1257 N N . GLY A 1 166 ? -12.095 -8.658 2.893 1.00 83.19 166 GLY A N 1
ATOM 1258 C CA . GLY A 1 166 ? -13.131 -9.131 1.965 1.00 83.19 166 GLY A CA 1
ATOM 1259 C C . GLY A 1 166 ? -13.904 -10.386 2.403 1.00 83.19 166 GLY A C 1
ATOM 1260 O O . GLY A 1 166 ? -14.823 -10.794 1.699 1.00 83.19 166 GLY A O 1
ATOM 1261 N N . GLY A 1 167 ? -13.599 -10.960 3.574 1.00 68.62 167 GLY A N 1
ATOM 1262 C CA . GLY A 1 167 ? -14.485 -11.904 4.268 1.00 68.62 167 GLY A CA 1
ATOM 1263 C C . GLY A 1 167 ? -14.629 -13.298 3.646 1.00 68.62 167 GLY A C 1
ATOM 1264 O O . GLY A 1 167 ? -15.732 -13.848 3.686 1.00 68.62 167 GLY A O 1
ATOM 1265 N N . LYS A 1 168 ? -13.552 -13.870 3.096 1.00 51.53 168 LYS A N 1
ATOM 1266 C CA . LYS A 1 168 ? -13.504 -15.307 2.770 1.00 51.53 168 LYS A CA 1
ATOM 1267 C C . LYS A 1 168 ? -13.167 -16.162 3.988 1.00 51.53 168 LYS A C 1
ATOM 1269 O O . LYS A 1 168 ? -12.309 -15.737 4.792 1.00 51.53 168 LYS A O 1
#

pLDDT: mean 87.19, std 17.3, range [31.02, 98.62]

Organism: Vibrio splendidus (NCBI:txid29497)